Protein AF-A0A945VUF4-F1 (afdb_monomer_lite)

Secondary structure (DSSP, 8-state):
-HHHHHHHHHHHTTTTTSS-S--------S----TTSPPPPPHHHHHHHHHHHHHHT-SEEEHHHHHHHHHHTT--HHHHHHHHHHTTTTEE-SS----SHIIIIIS----EEEE-

Foldseek 3Di:
DVLQVVLVCVCVVPVPPPDDPPPPDDPDDPPDDDPDDDDDDDLLRVLLVVLLCVCQVDQKDKLLVSLVSQSVSSHHVVSNVVSCVVCVVQKDWPDDRQNDCCCCPVVVPITMIGGD

Structure (mmCIF, N/CA/C/O backbone):
data_AF-A0A945VUF4-F1
#
_entry.id   AF-A0A945VUF4-F1
#
loop_
_atom_site.group_PDB
_atom_site.id
_atom_site.type_symbol
_atom_site.label_atom_id
_atom_site.label_alt_id
_atom_site.label_comp_id
_atom_site.label_asym_id
_atom_site.label_entity_id
_atom_site.label_seq_id
_atom_site.pdbx_PDB_ins_code
_atom_site.Cartn_x
_atom_site.Cartn_y
_atom_site.Cartn_z
_atom_site.occupancy
_atom_site.B_iso_or_equiv
_atom_site.auth_seq_id
_atom_site.auth_comp_id
_atom_site.auth_asym_id
_atom_site.auth_atom_id
_atom_site.pdbx_PDB_model_num
ATOM 1 N N . MET A 1 1 ? 15.521 -1.505 4.793 1.00 59.09 1 MET A N 1
ATOM 2 C CA . MET A 1 1 ? 16.049 -0.381 3.978 1.00 59.09 1 MET A CA 1
ATOM 3 C C . MET A 1 1 ? 16.492 -0.783 2.570 1.00 59.09 1 MET A C 1
ATOM 5 O O . MET A 1 1 ? 16.349 0.045 1.682 1.00 59.09 1 MET A O 1
ATOM 9 N N . GLY A 1 2 ? 17.032 -1.990 2.339 1.00 81.25 2 GLY A N 1
ATOM 10 C CA . GLY A 1 2 ? 17.510 -2.392 1.003 1.00 81.25 2 GLY A CA 1
ATOM 11 C C . GLY A 1 2 ? 16.406 -2.477 -0.057 1.00 81.25 2 GLY A C 1
ATOM 12 O O . GLY A 1 2 ? 16.522 -1.844 -1.098 1.00 81.25 2 GLY A O 1
ATOM 13 N N . VAL A 1 3 ? 15.309 -3.181 0.247 1.00 84.00 3 VAL A N 1
ATOM 14 C CA . VAL A 1 3 ? 14.205 -3.432 -0.704 1.00 84.00 3 VAL A CA 1
ATOM 15 C C . VAL A 1 3 ? 13.535 -2.142 -1.179 1.00 84.00 3 VAL A C 1
ATOM 17 O O . VAL A 1 3 ? 13.427 -1.921 -2.375 1.00 84.00 3 VAL A O 1
ATOM 20 N N . GLU A 1 4 ? 13.143 -1.250 -0.267 1.00 84.44 4 GLU A N 1
ATOM 21 C CA . GLU A 1 4 ? 12.488 0.019 -0.626 1.00 84.44 4 GLU A CA 1
ATOM 22 C C . GLU A 1 4 ? 13.377 0.898 -1.521 1.00 84.44 4 GLU A C 1
ATOM 24 O O . GLU A 1 4 ? 12.908 1.428 -2.524 1.00 84.44 4 GLU A O 1
ATOM 29 N N . LYS A 1 5 ? 14.674 1.018 -1.200 1.00 86.19 5 LYS A N 1
ATOM 30 C CA . LYS A 1 5 ? 15.629 1.773 -2.026 1.00 86.19 5 LYS A CA 1
ATOM 31 C C . LYS A 1 5 ? 15.831 1.126 -3.393 1.00 86.19 5 LYS A C 1
ATOM 33 O O . LYS A 1 5 ? 15.884 1.838 -4.387 1.00 86.19 5 LYS A O 1
ATOM 38 N N . PHE A 1 6 ? 15.924 -0.201 -3.437 1.00 88.88 6 PHE A N 1
ATOM 39 C CA . PHE A 1 6 ? 16.048 -0.943 -4.686 1.00 88.88 6 PHE A CA 1
ATOM 40 C C . PHE A 1 6 ? 14.819 -0.745 -5.574 1.00 88.88 6 PHE A C 1
ATOM 42 O O . PHE A 1 6 ? 14.971 -0.386 -6.732 1.00 88.88 6 PHE A O 1
ATOM 49 N N . LEU A 1 7 ? 13.611 -0.900 -5.024 1.00 88.62 7 LEU A N 1
ATOM 50 C CA . LEU A 1 7 ? 12.364 -0.676 -5.755 1.00 88.62 7 LEU A CA 1
ATOM 51 C C . LEU A 1 7 ? 12.240 0.770 -6.219 1.00 88.62 7 LEU A C 1
ATOM 53 O O . LEU A 1 7 ? 11.840 1.007 -7.351 1.00 88.62 7 LEU A O 1
ATOM 57 N N . LYS A 1 8 ? 12.620 1.735 -5.377 1.00 87.19 8 LYS A N 1
ATOM 58 C CA . LYS A 1 8 ? 12.636 3.144 -5.761 1.00 87.19 8 LYS A CA 1
ATOM 59 C C . LYS A 1 8 ? 13.541 3.373 -6.971 1.00 87.19 8 LYS A C 1
ATOM 61 O O . LYS A 1 8 ? 13.061 3.889 -7.965 1.00 87.19 8 LYS A O 1
ATOM 66 N N . ILE A 1 9 ? 14.786 2.898 -6.933 1.00 86.75 9 ILE A N 1
ATOM 67 C CA . ILE A 1 9 ? 15.713 3.008 -8.068 1.00 86.75 9 ILE A CA 1
ATOM 68 C C . ILE A 1 9 ? 15.187 2.243 -9.289 1.00 86.75 9 ILE A C 1
ATOM 70 O O . ILE A 1 9 ? 15.284 2.747 -10.401 1.00 86.75 9 ILE A O 1
ATOM 74 N N . ALA A 1 10 ? 14.621 1.049 -9.107 1.00 86.12 10 ALA A N 1
ATOM 75 C CA . ALA A 1 10 ? 14.077 0.240 -10.196 1.00 86.12 10 ALA A CA 1
ATOM 76 C C . ALA A 1 10 ? 12.885 0.915 -10.887 1.00 86.12 10 ALA A C 1
ATOM 78 O O . ALA A 1 10 ? 12.745 0.781 -12.097 1.00 86.12 10 ALA A O 1
ATOM 79 N N . TRP A 1 11 ? 12.048 1.644 -10.145 1.00 85.69 11 TRP A N 1
ATOM 80 C CA . TRP A 1 11 ? 10.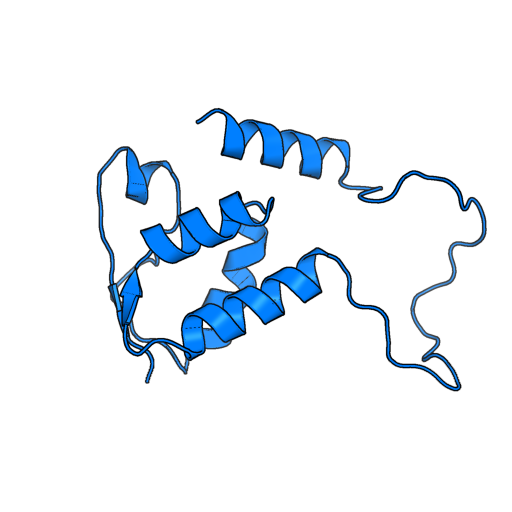954 2.435 -10.707 1.00 85.69 11 TRP A CA 1
ATOM 81 C C . TRP A 1 11 ? 11.423 3.800 -11.239 1.00 85.69 11 TRP A C 1
ATOM 83 O O . TRP A 1 11 ? 10.884 4.228 -12.246 1.00 85.69 11 TRP A O 1
ATOM 93 N N . GLU A 1 12 ? 12.441 4.441 -10.646 1.00 82.50 12 GLU A N 1
ATOM 94 C CA . GLU A 1 12 ? 13.026 5.728 -11.094 1.00 82.50 12 GLU A CA 1
ATOM 95 C C . GLU A 1 12 ? 13.857 5.589 -12.375 1.00 82.50 12 GLU A C 1
ATOM 97 O O . GLU A 1 12 ? 13.653 6.308 -13.347 1.00 82.50 12 GLU A O 1
ATOM 102 N N . THR A 1 13 ? 14.758 4.602 -12.419 1.00 72.50 13 THR A N 1
ATOM 103 C CA . THR A 1 13 ? 15.538 4.245 -13.627 1.00 72.50 13 THR A CA 1
ATOM 104 C C . THR A 1 13 ? 14.612 3.869 -14.778 1.00 72.50 13 THR A C 1
ATOM 106 O O . THR A 1 13 ? 14.999 3.898 -15.944 1.00 72.50 13 THR A O 1
ATOM 109 N N . ASN A 1 14 ? 13.379 3.515 -14.428 1.00 60.28 14 ASN A N 1
ATOM 110 C CA . ASN A 1 14 ? 12.380 3.023 -15.329 1.00 60.28 14 ASN A CA 1
ATOM 111 C C . ASN A 1 14 ? 11.101 3.858 -15.348 1.00 60.28 14 ASN A C 1
ATOM 113 O O . ASN A 1 14 ? 10.046 3.343 -15.719 1.00 60.28 14 ASN A O 1
ATOM 117 N N . GLU A 1 15 ? 11.206 5.151 -15.013 1.00 50.75 15 GLU A N 1
ATOM 118 C CA . GLU A 1 15 ? 10.093 6.105 -15.109 1.00 50.75 15 GLU A CA 1
ATOM 119 C C . GLU A 1 15 ? 9.538 6.202 -16.542 1.00 50.75 15 GLU A C 1
ATOM 121 O O . GLU A 1 15 ? 8.404 6.636 -16.726 1.00 50.75 15 GLU A O 1
ATOM 126 N N . LEU A 1 16 ? 10.294 5.714 -17.538 1.00 47.22 16 LEU A N 1
ATOM 127 C CA . LEU A 1 16 ? 9.840 5.526 -18.916 1.00 47.22 16 LEU A CA 1
ATOM 128 C C . LEU A 1 16 ? 9.455 4.085 -19.312 1.00 47.22 16 LEU A C 1
ATOM 130 O O . LEU A 1 16 ? 8.629 3.965 -20.201 1.00 47.22 16 LEU A O 1
ATOM 134 N N . ASN A 1 17 ? 9.986 2.998 -18.728 1.00 43.75 17 ASN A N 1
ATOM 135 C CA . ASN A 1 17 ? 9.966 1.684 -19.410 1.00 43.75 17 ASN A CA 1
ATOM 136 C C . ASN A 1 17 ? 9.937 0.443 -18.494 1.00 43.75 17 ASN A C 1
ATOM 138 O O . ASN A 1 17 ? 10.747 -0.478 -18.629 1.00 43.75 17 ASN A O 1
ATOM 142 N N . GLY A 1 18 ? 8.969 0.330 -17.579 1.00 44.22 18 GLY A N 1
ATOM 143 C CA . GLY A 1 18 ? 8.655 -0.923 -16.853 1.00 44.22 18 GLY A CA 1
ATOM 144 C C . GLY A 1 18 ? 8.403 -2.179 -17.725 1.00 44.22 18 GLY A C 1
ATOM 145 O O . GLY A 1 18 ? 7.919 -3.193 -17.208 1.00 44.22 18 GLY A O 1
ATOM 146 N N . GLU A 1 19 ? 8.710 -2.118 -19.018 1.00 39.00 19 GLU A N 1
ATOM 147 C CA . GLU A 1 19 ? 8.722 -3.143 -20.044 1.00 39.00 19 GLU A CA 1
ATOM 148 C C . GLU A 1 19 ? 10.085 -3.090 -20.754 1.00 39.00 19 GLU A C 1
ATOM 150 O O . GLU A 1 19 ? 10.624 -2.021 -21.038 1.00 39.00 19 GLU A O 1
ATOM 155 N N . ALA A 1 20 ? 10.670 -4.257 -21.028 1.00 38.19 20 ALA A N 1
ATOM 156 C CA . ALA A 1 20 ? 11.748 -4.337 -21.998 1.00 38.19 20 ALA A CA 1
ATOM 157 C C . ALA A 1 20 ? 11.273 -3.636 -23.279 1.00 38.19 20 ALA A C 1
ATOM 159 O O . ALA A 1 20 ? 10.235 -3.998 -23.825 1.00 38.19 20 ALA A O 1
ATOM 160 N N . ASN A 1 21 ? 12.015 -2.619 -23.705 1.00 43.31 21 ASN A N 1
ATOM 161 C CA . ASN A 1 21 ? 11.757 -1.845 -24.908 1.00 43.31 21 ASN A CA 1
ATOM 162 C C . ASN A 1 21 ? 12.061 -2.737 -26.133 1.00 43.31 21 ASN A C 1
ATOM 164 O O . ASN A 1 21 ? 13.137 -2.669 -26.718 1.00 43.31 21 ASN A O 1
ATOM 168 N N . PHE A 1 22 ? 11.142 -3.653 -26.432 1.00 40.00 22 PHE A N 1
ATOM 169 C CA . PHE A 1 22 ? 11.017 -4.401 -27.682 1.00 40.00 22 PHE A CA 1
ATOM 170 C C . PHE A 1 22 ? 9.569 -4.254 -28.167 1.00 40.00 22 PHE A C 1
ATOM 172 O O . PHE A 1 22 ? 8.830 -5.223 -28.262 1.00 40.00 22 PHE A O 1
ATOM 179 N N . ASP A 1 23 ? 9.156 -3.011 -28.388 1.00 38.44 23 ASP A N 1
ATOM 180 C CA . ASP A 1 23 ? 8.304 -2.645 -29.519 1.00 38.44 23 ASP A CA 1
ATOM 181 C C . ASP A 1 23 ? 8.474 -1.140 -29.721 1.00 38.44 23 ASP A C 1
ATOM 183 O O . ASP A 1 23 ? 7.790 -0.292 -29.152 1.00 38.44 23 ASP A O 1
ATOM 187 N N . ILE A 1 24 ? 9.510 -0.818 -30.489 1.00 42.12 24 ILE A N 1
ATOM 188 C CA . ILE A 1 24 ? 9.599 0.451 -31.195 1.00 42.12 24 ILE A CA 1
ATOM 189 C C . ILE A 1 24 ? 8.538 0.332 -32.285 1.00 42.12 24 ILE A C 1
ATOM 191 O O . ILE A 1 24 ? 8.83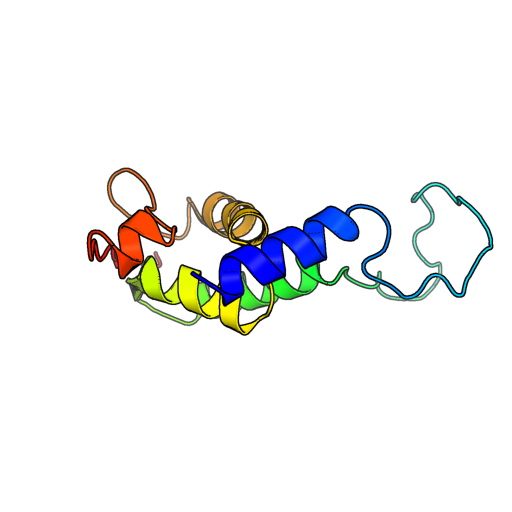1 -0.226 -33.331 1.00 42.12 24 ILE A O 1
ATOM 195 N N . ASP A 1 25 ? 7.306 0.738 -31.994 1.00 42.88 25 ASP A N 1
ATOM 196 C CA . ASP A 1 25 ? 6.432 1.350 -32.989 1.00 42.88 25 ASP A CA 1
ATOM 197 C C . ASP A 1 25 ? 5.237 2.046 -32.321 1.00 42.88 25 ASP A C 1
ATOM 199 O O . ASP A 1 25 ? 4.4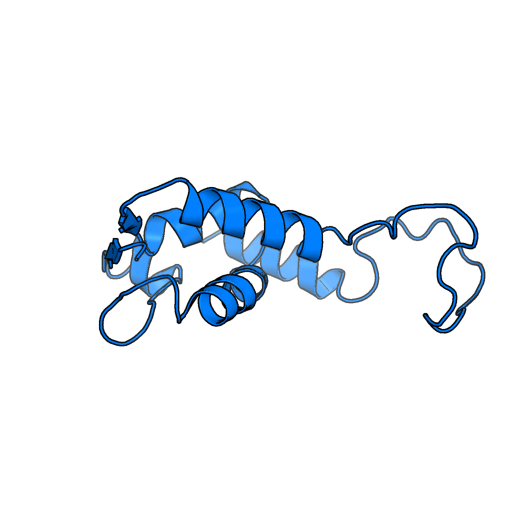20 1.462 -31.615 1.00 42.88 25 ASP A O 1
ATOM 203 N N . GLU A 1 26 ? 5.182 3.343 -32.609 1.00 38.06 26 GLU A N 1
ATOM 204 C CA . GLU A 1 26 ? 4.025 4.231 -32.550 1.00 38.06 26 GLU A CA 1
ATOM 205 C C . GLU A 1 26 ? 3.477 4.643 -31.176 1.00 38.06 26 GLU A C 1
ATOM 207 O O . GLU A 1 26 ? 2.542 4.096 -30.594 1.00 38.06 26 GLU A O 1
ATOM 212 N N . ASP A 1 27 ? 4.020 5.788 -30.766 1.00 41.88 27 ASP A N 1
ATOM 213 C CA . ASP A 1 27 ? 3.365 6.932 -30.132 1.00 41.88 27 ASP A CA 1
ATOM 214 C C . ASP A 1 27 ? 1.938 7.212 -30.665 1.00 41.88 27 ASP A C 1
ATOM 216 O O . ASP A 1 27 ? 1.655 8.181 -31.377 1.00 41.88 27 ASP A O 1
ATOM 220 N N . TRP A 1 28 ? 1.002 6.338 -30.311 1.00 39.44 28 TRP A N 1
ATOM 221 C CA . TRP A 1 28 ? -0.411 6.482 -30.602 1.00 39.44 28 TRP A CA 1
ATOM 222 C C . TRP A 1 28 ? -1.127 6.938 -29.313 1.00 39.44 28 TRP A C 1
ATOM 224 O O . TRP A 1 28 ? -1.335 6.212 -28.336 1.00 39.44 28 TRP A O 1
ATOM 234 N N . LYS A 1 29 ? -1.460 8.231 -29.307 1.00 40.75 29 LYS A N 1
ATOM 235 C CA . LYS A 1 29 ? -2.308 8.935 -28.334 1.00 40.75 29 LYS A CA 1
ATOM 236 C C . LYS A 1 29 ? -3.432 8.036 -27.823 1.00 40.75 29 LYS A C 1
ATOM 238 O O . LYS A 1 29 ? -4.278 7.622 -28.601 1.00 40.75 29 LYS A O 1
ATOM 243 N N . SER A 1 30 ? -3.499 7.799 -26.517 1.00 42.78 30 SER A N 1
ATOM 244 C CA . SER A 1 30 ? -4.456 6.897 -25.859 1.00 42.78 30 SER A CA 1
ATOM 245 C C . SER A 1 30 ? -5.921 7.381 -25.951 1.00 42.78 30 SER A C 1
ATOM 247 O O . SER A 1 30 ? -6.512 7.819 -24.966 1.00 42.78 30 SER A O 1
ATOM 249 N N . ALA A 1 31 ? -6.523 7.290 -27.139 1.00 43.84 31 ALA A N 1
ATOM 250 C CA . ALA A 1 31 ? -7.915 7.649 -27.433 1.00 43.84 31 ALA A CA 1
ATOM 251 C C . ALA A 1 31 ? -8.651 6.609 -28.312 1.00 43.84 31 ALA A C 1
ATOM 253 O O . ALA A 1 31 ? -9.639 6.927 -28.963 1.00 43.84 31 ALA A O 1
ATOM 254 N N . GLN A 1 32 ? -8.174 5.365 -28.370 1.00 43.56 32 GLN A N 1
ATOM 255 C CA . GLN A 1 32 ? -8.822 4.234 -29.045 1.00 43.56 32 GLN A CA 1
ATOM 256 C C . GLN A 1 32 ? -9.125 3.269 -27.924 1.00 43.56 32 GLN A C 1
ATOM 258 O O . GLN A 1 32 ? -8.248 2.624 -27.345 1.00 43.56 32 GLN A O 1
ATOM 263 N N . MET A 1 33 ? -10.411 3.209 -27.611 1.00 47.81 33 MET A N 1
ATOM 264 C CA . MET A 1 33 ? -10.978 1.996 -27.063 1.00 47.81 33 MET A CA 1
ATOM 265 C C . MET A 1 33 ? -10.698 0.860 -28.055 1.00 47.81 33 MET A C 1
ATOM 267 O O . MET A 1 33 ? -10.951 1.040 -29.249 1.00 47.81 33 MET A O 1
ATOM 271 N N . PRO A 1 34 ? -10.200 -0.299 -27.597 1.00 51.00 34 PRO A N 1
ATOM 272 C CA . PRO A 1 34 ? -10.147 -1.480 -28.443 1.00 51.00 34 PRO A CA 1
ATOM 273 C C . PRO A 1 34 ? -11.567 -1.781 -28.929 1.00 51.00 34 PRO A C 1
ATOM 275 O O . PRO A 1 34 ? -12.485 -1.882 -28.114 1.00 51.00 34 PRO A O 1
ATOM 278 N N . LEU A 1 35 ? -11.750 -1.912 -30.246 1.00 64.38 35 LEU A N 1
ATOM 279 C CA . LEU A 1 35 ? -13.065 -2.158 -30.853 1.00 64.38 35 LEU A CA 1
ATOM 280 C C . LEU A 1 35 ? -13.716 -3.444 -30.307 1.00 64.38 35 LEU A C 1
ATOM 282 O O . LEU A 1 35 ? -14.935 -3.521 -30.217 1.00 64.38 35 LEU A O 1
ATOM 286 N N . PHE A 1 36 ? -12.899 -4.418 -29.885 1.00 68.19 36 PHE A N 1
ATOM 287 C CA . PHE A 1 36 ? -13.310 -5.622 -29.163 1.00 68.19 36 PHE A CA 1
ATOM 288 C C . PHE A 1 36 ? -12.172 -6.076 -28.232 1.00 68.19 36 PHE A C 1
ATOM 290 O O . PHE A 1 36 ? -11.218 -6.708 -28.674 1.00 68.19 36 PHE A O 1
ATOM 297 N N . GLY A 1 37 ? -12.234 -5.743 -26.941 1.00 55.34 37 GLY A N 1
ATOM 298 C CA . GLY A 1 37 ? -11.279 -6.256 -25.951 1.00 55.34 37 GLY A CA 1
ATOM 299 C C . GLY A 1 37 ? -11.141 -5.362 -24.726 1.00 55.34 37 GLY A C 1
ATOM 300 O O . GLY A 1 37 ? -11.018 -4.145 -24.838 1.00 55.34 37 GLY A O 1
ATOM 301 N N . ASN A 1 38 ? -11.165 -5.960 -23.536 1.00 60.56 38 ASN A N 1
ATOM 302 C CA . ASN A 1 38 ? -10.963 -5.225 -22.291 1.00 60.56 38 ASN A CA 1
ATOM 303 C C . ASN A 1 38 ? -9.595 -4.527 -22.308 1.00 60.56 38 ASN A C 1
ATOM 305 O O . ASN A 1 38 ? -8.578 -5.150 -22.612 1.00 60.56 38 ASN A O 1
ATOM 309 N N . ARG A 1 39 ? -9.569 -3.239 -21.945 1.00 77.94 39 ARG A N 1
ATOM 310 C CA . ARG A 1 39 ? -8.335 -2.471 -21.733 1.00 77.94 39 ARG A CA 1
ATOM 311 C C . ARG A 1 39 ? -7.384 -3.255 -20.818 1.00 77.94 39 ARG A C 1
ATOM 313 O O . ARG A 1 39 ? -7.757 -3.614 -19.700 1.00 77.94 39 ARG A O 1
ATOM 320 N N . LYS A 1 40 ? -6.147 -3.477 -21.273 1.00 80.06 40 LYS A N 1
ATOM 321 C CA . LYS A 1 40 ? -5.081 -4.063 -20.450 1.00 80.06 40 LYS A CA 1
ATOM 322 C C . LYS A 1 40 ? -4.713 -3.073 -19.342 1.00 80.06 40 LYS A C 1
ATOM 324 O O . LYS A 1 40 ? -4.462 -1.902 -19.613 1.00 80.06 40 LYS A O 1
ATOM 329 N N . LEU A 1 41 ? -4.719 -3.542 -18.098 1.00 82.69 41 LEU A N 1
ATOM 330 C CA . LEU A 1 41 ? -4.320 -2.743 -16.942 1.00 82.69 41 LEU A CA 1
ATOM 331 C C . LEU A 1 41 ? -2.795 -2.653 -16.870 1.00 82.69 41 LEU A C 1
ATOM 333 O O . LEU A 1 41 ? -2.103 -3.653 -17.078 1.00 82.69 41 LEU A O 1
ATOM 337 N N . SER A 1 42 ? -2.279 -1.479 -16.518 1.00 88.62 42 SER A N 1
ATOM 338 C CA . SER A 1 42 ? -0.873 -1.321 -16.148 1.00 88.62 42 SER A CA 1
ATOM 339 C C . SER A 1 42 ? -0.548 -2.103 -14.869 1.00 88.62 42 SER A C 1
ATOM 341 O O . SER A 1 42 ? -1.430 -2.440 -14.073 1.00 88.62 42 SER A O 1
ATOM 343 N N . LYS A 1 43 ? 0.744 -2.365 -14.629 1.00 88.31 43 LYS A N 1
ATOM 344 C CA . LYS A 1 43 ? 1.209 -3.017 -13.390 1.00 88.31 43 LYS A CA 1
ATOM 345 C C . LYS A 1 43 ? 0.770 -2.242 -12.143 1.00 88.31 43 LYS A C 1
ATOM 347 O O . LYS A 1 43 ? 0.342 -2.854 -11.171 1.00 88.31 43 LYS A O 1
ATOM 352 N N . ILE A 1 44 ? 0.823 -0.907 -12.193 1.00 92.19 44 ILE A N 1
ATOM 353 C CA . ILE A 1 44 ? 0.384 -0.038 -11.092 1.00 92.19 44 ILE A CA 1
ATOM 354 C C . ILE A 1 44 ? -1.124 -0.175 -10.868 1.00 92.19 44 ILE A C 1
ATOM 356 O O . ILE A 1 44 ? -1.543 -0.377 -9.734 1.00 92.19 44 ILE A O 1
ATOM 360 N N . GLU A 1 45 ? -1.943 -0.123 -11.920 1.00 88.88 45 GLU A N 1
ATOM 361 C CA . GLU A 1 45 ? -3.399 -0.277 -11.782 1.00 88.88 45 GLU A CA 1
ATOM 362 C C . GLU A 1 45 ? -3.784 -1.656 -11.250 1.00 88.88 45 GLU A C 1
ATOM 364 O O . GLU A 1 45 ? -4.649 -1.765 -10.381 1.00 88.88 45 GLU A O 1
ATOM 369 N N . LYS A 1 46 ? -3.125 -2.712 -11.740 1.00 92.12 46 LYS A N 1
ATOM 370 C CA . LYS A 1 46 ? -3.350 -4.072 -11.252 1.00 92.12 46 LYS A CA 1
ATOM 371 C C . LYS A 1 46 ? -3.044 -4.168 -9.755 1.00 92.12 46 LYS A C 1
ATOM 373 O O . LYS A 1 46 ? -3.904 -4.615 -8.999 1.00 92.12 46 LYS A O 1
ATOM 378 N N . PHE A 1 47 ? -1.886 -3.664 -9.331 1.00 96.00 47 PHE A N 1
ATOM 379 C CA . PHE A 1 47 ? -1.509 -3.596 -7.921 1.00 96.00 47 PHE A CA 1
ATOM 380 C C . PHE A 1 47 ? -2.519 -2.804 -7.086 1.00 96.00 47 PHE A C 1
ATOM 382 O O . PHE A 1 47 ? -2.909 -3.241 -6.008 1.00 96.00 47 PHE A O 1
ATOM 389 N N . GLN A 1 48 ? -2.983 -1.653 -7.577 1.00 96.38 48 GLN A N 1
ATOM 390 C CA . GLN A 1 48 ? -3.948 -0.828 -6.851 1.00 96.38 48 GLN A CA 1
ATOM 391 C C . GLN A 1 48 ? -5.283 -1.549 -6.638 1.00 96.38 48 GLN A C 1
ATOM 393 O O . GLN A 1 48 ? -5.859 -1.452 -5.556 1.00 96.38 48 GLN A O 1
ATOM 398 N N . LEU A 1 49 ? -5.752 -2.310 -7.632 1.00 96.12 49 LEU A N 1
ATOM 399 C CA . LEU A 1 49 ? -6.946 -3.147 -7.496 1.00 96.12 49 LEU A CA 1
ATOM 400 C C . LEU A 1 49 ? -6.732 -4.303 -6.512 1.00 96.12 49 LEU A C 1
ATOM 402 O O . LEU A 1 49 ? -7.643 -4.643 -5.759 1.00 96.12 49 LEU A O 1
ATOM 406 N N . GLU A 1 50 ? -5.552 -4.920 -6.517 1.00 97.69 50 GLU A N 1
ATOM 407 C CA . GLU A 1 50 ? -5.199 -5.991 -5.580 1.00 97.69 50 GLU A CA 1
ATOM 408 C C . GLU A 1 50 ? -5.099 -5.466 -4.142 1.00 97.69 50 GLU A C 1
ATOM 410 O O . GLU A 1 50 ? -5.667 -6.075 -3.235 1.00 97.69 50 GLU A O 1
ATOM 415 N N . LEU A 1 51 ? -4.488 -4.295 -3.935 1.00 97.94 51 LEU A N 1
ATOM 416 C CA . LEU A 1 51 ? -4.420 -3.631 -2.634 1.00 97.94 51 LEU A CA 1
ATOM 417 C C . LEU A 1 51 ? -5.808 -3.207 -2.135 1.00 97.94 51 LEU A C 1
ATOM 419 O O . LEU A 1 51 ? -6.121 -3.381 -0.959 1.00 97.94 51 LEU A O 1
ATOM 423 N N . GLU A 1 52 ? -6.662 -2.679 -3.014 1.00 97.75 52 GLU A N 1
ATOM 424 C CA . GLU A 1 52 ? -8.044 -2.335 -2.665 1.00 97.75 52 GLU A CA 1
ATOM 425 C C . GLU A 1 52 ? -8.821 -3.569 -2.192 1.00 97.75 52 GLU A C 1
ATOM 427 O O . GLU A 1 52 ? -9.466 -3.525 -1.144 1.00 97.75 52 GLU A O 1
ATOM 432 N N . LYS A 1 53 ? -8.718 -4.687 -2.921 1.00 97.62 53 LYS A N 1
ATOM 433 C CA . LYS A 1 53 ? -9.332 -5.961 -2.519 1.00 97.62 53 LYS A CA 1
ATOM 434 C C . LYS A 1 53 ? -8.776 -6.460 -1.190 1.00 97.62 53 LYS A C 1
ATOM 436 O O . LYS A 1 53 ? -9.552 -6.877 -0.337 1.00 97.62 53 LYS A O 1
ATOM 441 N N . PHE A 1 54 ? -7.458 -6.398 -1.005 1.00 97.31 54 PHE A N 1
ATOM 442 C CA . PHE A 1 54 ? -6.805 -6.794 0.239 1.00 97.31 54 PHE A CA 1
ATOM 443 C C . PHE A 1 54 ? -7.346 -6.001 1.433 1.00 97.31 54 PHE A C 1
ATOM 445 O O . PHE A 1 54 ? -7.749 -6.603 2.425 1.00 97.31 54 PHE A O 1
ATOM 452 N N . ILE A 1 55 ? -7.434 -4.673 1.314 1.00 97.06 55 ILE A N 1
ATOM 453 C CA . ILE A 1 55 ? -7.966 -3.796 2.363 1.00 97.06 55 ILE A CA 1
ATOM 454 C C . ILE A 1 55 ? -9.427 -4.136 2.672 1.00 97.06 55 ILE A C 1
ATOM 456 O O . ILE A 1 55 ? -9.765 -4.387 3.824 1.00 97.06 55 ILE A O 1
ATOM 460 N N . LEU A 1 56 ? -10.283 -4.179 1.648 1.00 95.81 56 LEU A N 1
ATOM 461 C CA . LEU A 1 56 ? -11.725 -4.381 1.823 1.00 95.81 56 LEU A CA 1
ATOM 462 C C . LEU A 1 56 ? -12.100 -5.808 2.248 1.00 95.81 56 LEU A C 1
ATOM 464 O O . LEU A 1 56 ? -13.211 -6.030 2.716 1.00 95.81 56 LEU A O 1
ATOM 468 N N . SER A 1 57 ? -11.196 -6.778 2.090 1.00 96.31 57 SER A N 1
ATOM 469 C CA . SER A 1 57 ? -11.406 -8.152 2.563 1.00 96.31 57 SER A CA 1
ATOM 470 C C . SER A 1 57 ? -11.280 -8.309 4.082 1.00 96.31 57 SER A C 1
ATOM 472 O O . SER A 1 57 ? -11.629 -9.361 4.617 1.00 96.31 57 SER A O 1
ATOM 474 N N . LYS A 1 58 ? -10.769 -7.287 4.778 1.00 94.25 58 LYS A N 1
ATOM 475 C CA . LYS A 1 58 ? -10.521 -7.298 6.222 1.00 94.25 58 LYS A CA 1
ATOM 476 C C . LYS A 1 58 ? -11.469 -6.342 6.940 1.00 94.25 58 LYS A C 1
ATOM 478 O O . LYS A 1 58 ? -11.851 -5.316 6.396 1.00 94.25 58 LYS A O 1
ATOM 483 N N . ASN A 1 59 ? -11.773 -6.634 8.204 1.00 93.69 59 ASN A N 1
ATOM 484 C CA . ASN A 1 59 ? -12.499 -5.695 9.072 1.00 93.69 59 ASN A CA 1
ATOM 485 C C . ASN A 1 59 ? -11.573 -4.597 9.624 1.00 93.69 59 ASN A C 1
ATOM 487 O O . ASN A 1 59 ? -11.982 -3.453 9.814 1.00 93.69 59 ASN A O 1
ATOM 491 N N . GLU A 1 60 ? -10.315 -4.949 9.891 1.00 95.75 60 GLU A N 1
ATOM 492 C CA . GLU A 1 60 ? -9.284 -4.048 10.399 1.00 95.75 60 GLU A CA 1
ATOM 493 C C . GLU A 1 60 ? -7.930 -4.430 9.788 1.00 95.75 60 GLU A C 1
ATOM 495 O O . GLU A 1 60 ? -7.669 -5.606 9.521 1.00 95.75 60 GLU A O 1
ATOM 500 N N . PHE A 1 61 ? -7.086 -3.433 9.536 1.00 97.06 61 PHE A N 1
ATOM 501 C CA . PHE A 1 61 ? -5.726 -3.604 9.026 1.00 97.06 61 PHE A CA 1
ATOM 502 C C . PHE A 1 61 ? -4.820 -2.486 9.546 1.00 97.06 61 PHE A C 1
ATOM 504 O O . PHE A 1 61 ? -5.293 -1.454 10.013 1.00 97.06 61 PHE A O 1
ATOM 511 N N . SER A 1 62 ? -3.508 -2.657 9.446 1.00 97.31 62 SER A N 1
ATOM 512 C CA . SER A 1 62 ? -2.517 -1.700 9.937 1.00 97.31 62 SER A CA 1
ATOM 513 C C . SER A 1 62 ? -1.757 -0.981 8.818 1.00 97.31 62 SER A C 1
ATOM 515 O O . SER A 1 62 ? -1.632 -1.468 7.691 1.00 97.31 62 SER A O 1
ATOM 517 N N . ASN A 1 63 ? -1.174 0.179 9.138 1.00 96.38 63 ASN A N 1
ATOM 518 C CA . ASN A 1 63 ? -0.234 0.883 8.255 1.00 96.38 63 ASN A CA 1
ATOM 519 C C . ASN A 1 63 ? 0.943 -0.010 7.844 1.00 96.38 63 ASN A C 1
ATOM 521 O O . ASN A 1 63 ? 1.404 0.078 6.706 1.00 96.38 63 ASN A O 1
ATOM 525 N N . LYS A 1 64 ? 1.405 -0.868 8.762 1.00 96.75 64 LYS A N 1
ATOM 526 C CA . LYS A 1 64 ? 2.474 -1.833 8.515 1.00 96.75 64 LYS A CA 1
ATOM 527 C C . LYS A 1 64 ? 2.047 -2.886 7.498 1.00 96.75 64 LYS A C 1
ATOM 529 O O . LYS A 1 64 ? 2.805 -3.144 6.575 1.00 96.75 64 LYS A O 1
ATOM 534 N N . GLU A 1 65 ? 0.837 -3.429 7.603 1.00 97.31 65 GLU A N 1
ATOM 535 C CA . GLU A 1 65 ? 0.331 -4.396 6.618 1.00 97.31 65 GLU A CA 1
ATOM 536 C C . GLU A 1 65 ? 0.237 -3.798 5.214 1.00 97.31 65 GLU A C 1
ATOM 538 O O . GLU A 1 65 ? 0.635 -4.448 4.254 1.00 97.31 65 GLU A O 1
ATOM 543 N N . VAL A 1 66 ? -0.232 -2.553 5.076 1.00 97.25 66 VAL A N 1
ATOM 544 C CA . VAL A 1 66 ? -0.247 -1.880 3.764 1.00 97.25 66 VAL A CA 1
ATOM 545 C C . VAL A 1 66 ? 1.172 -1.661 3.247 1.00 97.25 66 VAL A C 1
ATOM 547 O O . VAL A 1 66 ? 1.438 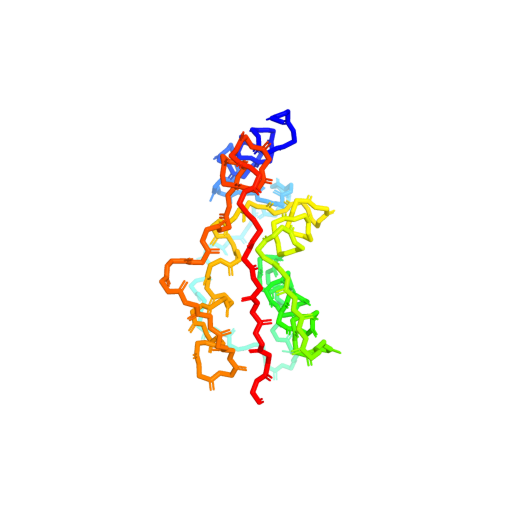-1.863 2.062 1.00 97.25 66 VAL A O 1
ATOM 550 N N . TYR A 1 67 ? 2.084 -1.239 4.122 1.00 96.62 67 TYR A N 1
ATOM 551 C CA . TYR A 1 67 ? 3.483 -1.029 3.770 1.00 96.62 67 TYR A CA 1
ATOM 552 C C . TYR A 1 67 ? 4.142 -2.332 3.289 1.00 96.62 67 TYR A C 1
ATOM 554 O O . TYR A 1 67 ? 4.746 -2.349 2.217 1.00 96.62 67 TYR A O 1
ATOM 562 N N . ASP A 1 68 ? 3.977 -3.421 4.038 1.00 96.62 68 ASP A N 1
ATOM 563 C CA . ASP A 1 68 ? 4.549 -4.731 3.726 1.00 96.62 68 ASP A CA 1
ATOM 564 C C . ASP A 1 68 ? 3.958 -5.292 2.434 1.00 96.62 68 ASP A C 1
ATOM 566 O O . ASP A 1 68 ? 4.712 -5.597 1.513 1.00 96.62 68 ASP A O 1
ATOM 570 N N . PHE A 1 69 ? 2.626 -5.285 2.299 1.00 97.62 69 PHE A N 1
ATOM 571 C CA . PHE A 1 69 ? 1.942 -5.711 1.076 1.00 97.62 69 PHE A CA 1
ATOM 572 C C . PHE A 1 69 ? 2.460 -4.953 -0.153 1.00 97.62 69 PHE A C 1
ATOM 574 O O . PHE A 1 69 ? 2.658 -5.533 -1.221 1.00 97.62 69 PHE A O 1
ATOM 581 N N . THR A 1 70 ? 2.708 -3.648 -0.013 1.00 96.50 70 THR A N 1
ATOM 582 C CA . THR A 1 70 ? 3.226 -2.817 -1.108 1.00 96.50 70 THR A CA 1
ATOM 583 C C . THR A 1 70 ? 4.615 -3.274 -1.553 1.00 96.50 70 THR A C 1
ATOM 585 O O . THR A 1 70 ? 4.848 -3.443 -2.751 1.00 96.50 70 THR A O 1
ATOM 588 N N . LEU A 1 71 ? 5.527 -3.519 -0.607 1.00 95.19 71 LEU A N 1
ATOM 589 C CA . LEU A 1 71 ? 6.886 -3.962 -0.923 1.00 95.19 71 LEU A CA 1
ATOM 590 C C . LEU A 1 71 ? 6.934 -5.400 -1.444 1.00 95.19 71 LEU A C 1
ATOM 592 O O . LEU A 1 71 ? 7.690 -5.677 -2.373 1.00 95.19 71 LEU A O 1
ATOM 596 N N . GLU A 1 72 ? 6.137 -6.298 -0.869 1.00 96.06 72 GLU A N 1
ATOM 597 C CA . GLU A 1 72 ? 6.056 -7.707 -1.274 1.00 96.06 72 GLU A CA 1
ATOM 598 C C . GLU A 1 72 ? 5.567 -7.860 -2.717 1.00 96.06 72 GLU A C 1
ATOM 600 O O . GLU A 1 72 ? 6.023 -8.748 -3.433 1.00 96.06 72 GLU A O 1
ATOM 605 N N . ASN A 1 73 ? 4.713 -6.943 -3.181 1.00 95.62 73 ASN A N 1
ATOM 606 C CA . ASN A 1 73 ? 4.268 -6.890 -4.574 1.00 95.62 73 ASN A CA 1
ATOM 607 C C . ASN A 1 73 ? 5.231 -6.115 -5.496 1.00 95.62 73 ASN A C 1
ATOM 609 O O . ASN A 1 73 ? 4.943 -5.937 -6.676 1.00 95.62 73 ASN A O 1
ATOM 613 N N . GLY A 1 74 ? 6.377 -5.644 -4.994 1.00 93.94 74 GLY A N 1
ATOM 614 C CA . GLY A 1 74 ? 7.377 -4.935 -5.797 1.00 93.94 74 GLY A CA 1
ATOM 615 C C . GLY A 1 74 ? 7.004 -3.489 -6.138 1.00 93.94 74 GLY A C 1
ATOM 616 O O . GLY A 1 74 ? 7.499 -2.928 -7.119 1.00 93.94 74 GLY A O 1
ATOM 617 N N . HIS A 1 75 ? 6.141 -2.858 -5.342 1.00 94.81 75 HIS A N 1
ATOM 618 C CA . HIS A 1 75 ? 5.735 -1.468 -5.526 1.00 94.81 75 HIS A CA 1
ATOM 619 C C . HIS A 1 75 ? 6.338 -0.549 -4.457 1.00 94.81 75 HIS A C 1
ATOM 621 O O . HIS A 1 75 ? 6.732 -0.967 -3.369 1.00 94.81 75 HIS A O 1
ATOM 627 N N . ILE A 1 76 ? 6.417 0.742 -4.784 1.00 94.00 76 ILE A N 1
ATOM 628 C CA . ILE A 1 76 ? 6.759 1.802 -3.833 1.00 94.00 76 ILE A CA 1
ATOM 629 C C . ILE A 1 76 ? 5.494 2.379 -3.195 1.00 94.00 76 ILE A C 1
ATOM 631 O O . ILE A 1 76 ? 4.412 2.340 -3.779 1.00 94.00 76 ILE A O 1
ATOM 635 N N . ILE A 1 77 ? 5.639 2.986 -2.016 1.00 93.38 77 ILE A N 1
ATOM 636 C CA . ILE A 1 77 ? 4.515 3.522 -1.229 1.00 93.38 77 ILE A CA 1
ATOM 637 C C . ILE A 1 77 ? 3.671 4.536 -2.010 1.00 93.38 77 ILE A C 1
ATOM 639 O O . ILE A 1 77 ? 2.450 4.556 -1.860 1.00 93.38 77 ILE A O 1
ATOM 643 N N . ASN A 1 78 ? 4.283 5.308 -2.912 1.00 92.69 78 ASN A N 1
ATOM 644 C CA . ASN A 1 78 ? 3.570 6.247 -3.783 1.00 92.69 78 ASN A CA 1
ATOM 645 C C . ASN A 1 78 ? 2.478 5.572 -4.631 1.00 92.69 78 ASN A C 1
ATOM 647 O O . ASN A 1 78 ? 1.474 6.210 -4.934 1.00 92.69 78 ASN A O 1
ATOM 651 N N . HIS A 1 79 ? 2.620 4.286 -4.967 1.00 94.25 79 HIS A N 1
ATOM 652 C CA . HIS A 1 79 ? 1.598 3.532 -5.695 1.00 94.25 79 HIS A CA 1
ATOM 653 C C . HIS A 1 79 ? 0.393 3.153 -4.821 1.00 94.25 79 HIS A C 1
ATOM 655 O O . HIS A 1 79 ? -0.703 2.983 -5.354 1.00 94.25 79 HIS A O 1
ATOM 661 N N . ALA A 1 80 ? 0.571 3.045 -3.499 1.00 95.12 80 ALA A N 1
ATOM 662 C CA . ALA A 1 80 ? -0.473 2.672 -2.543 1.00 95.12 80 ALA A CA 1
ATOM 663 C C . ALA A 1 80 ? -1.320 3.871 -2.075 1.00 95.12 80 ALA A C 1
ATOM 665 O O . ALA A 1 80 ? -2.512 3.720 -1.802 1.00 95.12 80 ALA A O 1
ATOM 666 N N . LEU A 1 81 ? -0.741 5.078 -2.011 1.00 94.00 81 LEU A N 1
ATOM 667 C CA . LEU A 1 81 ? -1.440 6.288 -1.542 1.00 94.00 81 LEU A CA 1
ATOM 668 C C . LEU A 1 81 ? -2.742 6.606 -2.307 1.00 94.00 81 LEU A C 1
ATOM 670 O O . LEU A 1 81 ? -3.722 6.970 -1.650 1.00 94.00 81 LEU A O 1
ATOM 674 N N . PRO A 1 82 ? -2.820 6.445 -3.646 1.00 95.38 82 PRO A N 1
ATOM 675 C CA . PRO A 1 82 ? -4.071 6.623 -4.379 1.00 95.38 82 PRO A CA 1
ATOM 676 C C . PRO A 1 82 ? -5.193 5.697 -3.899 1.00 95.38 82 PRO A C 1
ATOM 678 O O . PRO A 1 82 ? -6.339 6.133 -3.833 1.00 95.38 82 PRO A O 1
ATOM 681 N N . VAL A 1 83 ? -4.873 4.459 -3.504 1.00 96.25 83 VAL A N 1
ATOM 682 C CA . VAL A 1 83 ? -5.858 3.498 -2.977 1.00 96.25 83 VAL A CA 1
ATOM 683 C C . VAL A 1 83 ? -6.382 3.961 -1.624 1.00 96.25 83 VAL A C 1
ATOM 685 O O . VAL A 1 83 ? -7.591 4.020 -1.424 1.00 96.25 83 VAL A O 1
ATOM 688 N N . ILE A 1 84 ? -5.493 4.379 -0.719 1.00 95.12 84 ILE A N 1
ATOM 689 C CA . ILE A 1 84 ? -5.885 4.909 0.597 1.00 95.12 84 ILE A CA 1
ATOM 690 C C . ILE A 1 84 ? -6.775 6.147 0.446 1.00 95.12 84 ILE A C 1
ATOM 692 O O . ILE A 1 84 ? -7.799 6.259 1.114 1.00 95.12 84 ILE A O 1
ATOM 696 N N . LYS A 1 85 ? -6.433 7.048 -0.483 1.00 94.12 85 LYS A N 1
ATOM 697 C CA . LYS A 1 85 ? -7.245 8.234 -0.784 1.00 94.12 85 LYS A CA 1
ATOM 698 C C . LYS A 1 85 ? -8.605 7.864 -1.382 1.00 94.12 85 LYS A C 1
ATOM 700 O O . LYS A 1 85 ? -9.612 8.445 -0.989 1.00 94.12 85 LYS A O 1
ATOM 705 N N . LYS A 1 86 ? -8.645 6.898 -2.306 1.00 93.38 86 LYS A N 1
ATOM 706 C CA . LYS A 1 86 ? -9.882 6.383 -2.914 1.00 93.38 86 LYS A CA 1
ATOM 707 C C . LYS A 1 86 ? -10.811 5.763 -1.870 1.00 93.38 86 LYS A C 1
ATOM 709 O O . LYS A 1 86 ? -12.023 5.909 -1.976 1.00 93.38 86 LYS A O 1
ATOM 714 N N . LEU A 1 87 ? -10.247 5.085 -0.873 1.00 94.25 87 LEU A N 1
ATOM 715 C CA . LEU A 1 87 ? -10.990 4.392 0.175 1.00 94.25 87 LEU A CA 1
ATOM 716 C C . LEU A 1 87 ? -11.289 5.257 1.401 1.00 94.25 87 LEU A C 1
ATOM 718 O O . LEU A 1 87 ? -11.858 4.741 2.353 1.00 94.25 87 LEU A O 1
ATOM 722 N N . ALA A 1 88 ? -10.973 6.554 1.395 1.00 92.31 88 ALA A N 1
ATOM 723 C CA . ALA A 1 88 ? -11.135 7.428 2.561 1.00 92.31 88 ALA A CA 1
ATOM 724 C C . ALA A 1 88 ? -12.572 7.490 3.123 1.00 92.31 88 ALA A C 1
ATOM 726 O O . ALA A 1 88 ? -12.753 7.810 4.291 1.00 92.31 88 ALA A O 1
ATOM 727 N N . ASN A 1 89 ? -13.592 7.174 2.318 1.00 93.44 89 ASN A N 1
ATOM 728 C CA . ASN A 1 89 ? -14.993 7.073 2.750 1.00 93.44 89 ASN A CA 1
ATOM 729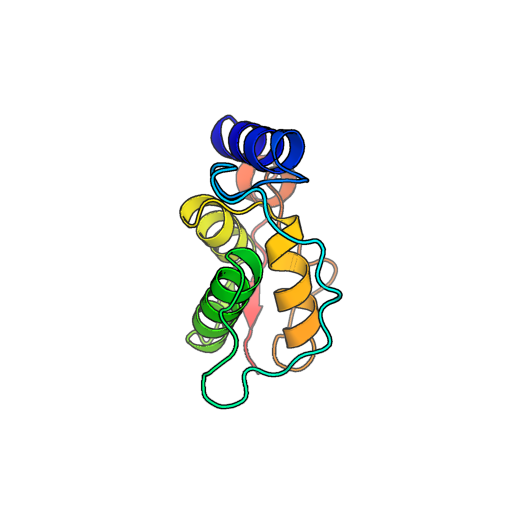 C C . ASN A 1 89 ? -15.421 5.662 3.196 1.00 93.44 89 ASN A C 1
ATOM 731 O O . ASN A 1 89 ? -16.547 5.488 3.648 1.00 93.44 89 ASN A O 1
ATOM 735 N N . LYS A 1 90 ? -14.554 4.660 3.031 1.00 94.06 90 LYS A N 1
ATOM 736 C CA . LYS A 1 90 ? -14.771 3.251 3.394 1.00 94.06 90 LYS A CA 1
ATOM 737 C C . LYS A 1 90 ? -13.835 2.774 4.501 1.00 94.06 90 LYS A C 1
ATOM 739 O O . LYS A 1 90 ? -13.973 1.649 4.962 1.00 94.06 90 LYS A O 1
ATOM 744 N N . ILE A 1 91 ? -12.857 3.587 4.894 1.00 95.56 91 ILE A N 1
ATOM 745 C CA . ILE A 1 91 ? -11.922 3.274 5.972 1.00 95.56 91 ILE A CA 1
ATOM 746 C C . ILE A 1 91 ? -11.869 4.425 6.968 1.00 95.56 91 ILE A C 1
ATOM 748 O O . ILE A 1 91 ? -11.936 5.593 6.594 1.00 95.56 91 ILE A O 1
ATOM 752 N N . SER A 1 92 ? -11.701 4.093 8.240 1.00 95.19 92 SER A N 1
ATOM 753 C CA . SER A 1 92 ? -11.588 5.041 9.341 1.00 95.19 92 SER A CA 1
ATOM 754 C C . SER A 1 92 ? -10.248 4.882 10.048 1.00 95.19 92 SER A C 1
ATOM 756 O O . SER A 1 92 ? -9.852 3.772 10.410 1.00 95.19 92 SER A O 1
ATOM 758 N N . TYR A 1 93 ? -9.541 5.997 10.231 1.00 92.69 93 TYR A N 1
ATOM 759 C CA . TYR A 1 93 ? -8.266 6.084 10.943 1.00 92.69 93 TYR A CA 1
ATOM 760 C C . TYR A 1 93 ? -8.066 7.494 11.512 1.00 92.69 93 TYR A C 1
ATOM 762 O O . TYR A 1 93 ? -8.679 8.458 11.055 1.00 92.69 93 TYR A O 1
ATOM 770 N N . THR A 1 94 ? -7.194 7.633 12.514 1.00 89.50 94 THR A N 1
ATOM 771 C CA . THR A 1 94 ? -6.939 8.917 13.184 1.00 89.50 94 THR A CA 1
ATOM 772 C C . THR A 1 94 ? -5.644 9.582 12.702 1.00 89.50 94 THR A C 1
ATOM 774 O O . THR A 1 94 ? -4.564 8.978 12.651 1.00 89.50 94 THR A O 1
ATOM 777 N N . GLY A 1 95 ? -5.730 10.875 12.374 1.00 89.50 95 GLY A N 1
ATOM 778 C CA . GLY A 1 95 ? -4.594 11.685 11.921 1.00 89.50 95 GLY A CA 1
ATOM 779 C C . GLY A 1 95 ? -4.020 11.219 10.577 1.00 89.50 95 GLY A C 1
ATOM 780 O O . GLY A 1 95 ? -4.757 10.899 9.655 1.00 89.50 95 GLY A O 1
ATOM 781 N N . HIS A 1 96 ? -2.691 11.189 10.447 1.00 89.69 96 HIS A N 1
ATOM 782 C CA . HIS A 1 96 ? -2.013 10.751 9.217 1.00 89.69 96 HIS A CA 1
ATOM 783 C C . HIS A 1 96 ? -1.919 9.223 9.098 1.00 89.69 96 HIS A C 1
ATOM 785 O O . HIS A 1 96 ? -1.738 8.539 10.100 1.00 89.69 96 HIS A O 1
ATOM 791 N N . HIS A 1 97 ? -1.950 8.683 7.879 1.00 91.62 97 HIS A N 1
ATOM 792 C CA . HIS A 1 97 ? -1.895 7.233 7.634 1.00 91.62 97 HIS A CA 1
ATOM 793 C C . HIS A 1 97 ? -0.573 6.570 8.083 1.00 91.62 97 HIS A C 1
ATOM 795 O O . HIS A 1 97 ? -0.555 5.382 8.379 1.00 91.62 97 HIS A O 1
ATOM 801 N N . ASN A 1 98 ? 0.537 7.319 8.155 1.00 94.62 98 ASN A N 1
ATOM 802 C CA . ASN A 1 98 ? 1.853 6.849 8.624 1.00 94.62 98 ASN A CA 1
ATOM 803 C C . ASN A 1 98 ? 2.352 5.555 7.946 1.00 94.62 98 ASN A C 1
ATOM 805 O O . ASN A 1 98 ? 3.034 4.736 8.562 1.00 94.62 98 ASN A O 1
ATOM 809 N N . ILE A 1 99 ? 2.045 5.389 6.660 1.00 94.00 99 ILE A N 1
ATOM 810 C CA . ILE A 1 99 ? 2.521 4.271 5.831 1.00 94.00 99 ILE A CA 1
ATOM 811 C C . ILE A 1 99 ? 3.897 4.672 5.293 1.00 94.00 99 ILE A C 1
ATOM 813 O O . ILE A 1 99 ? 3.993 5.373 4.292 1.00 94.00 99 ILE A O 1
ATOM 817 N N . SER A 1 100 ? 4.963 4.335 6.015 1.00 92.69 100 SER A N 1
ATOM 818 C CA . SER A 1 100 ? 6.351 4.551 5.585 1.00 92.69 100 SER A CA 1
ATOM 819 C C . SER A 1 100 ? 7.313 3.710 6.418 1.00 92.69 100 SER A C 1
ATOM 821 O O . SER A 1 100 ? 7.001 3.370 7.563 1.00 92.69 100 SER A O 1
ATOM 823 N N . TYR A 1 101 ? 8.518 3.457 5.896 1.00 90.25 101 TYR A N 1
ATOM 824 C CA . TYR A 1 101 ? 9.558 2.727 6.621 1.00 90.25 101 TYR A CA 1
ATOM 825 C C . TYR A 1 101 ? 9.847 3.341 7.993 1.00 90.25 101 TYR A C 1
ATOM 827 O O . TYR A 1 101 ? 9.931 2.648 9.007 1.00 90.25 101 TYR A O 1
ATOM 835 N N . ASN A 1 102 ? 10.010 4.668 8.024 1.00 91.38 102 ASN A N 1
ATOM 836 C CA . ASN A 1 102 ? 10.376 5.377 9.240 1.00 91.38 102 ASN A CA 1
ATOM 837 C C . ASN A 1 102 ? 9.309 5.168 10.322 1.00 91.38 102 ASN A C 1
ATOM 839 O O . ASN A 1 102 ? 9.643 4.794 11.442 1.00 91.38 102 ASN A O 1
ATOM 843 N N . LYS A 1 103 ? 8.031 5.308 9.964 1.00 93.75 103 LYS A N 1
ATOM 844 C CA . LYS A 1 103 ? 6.935 5.124 10.913 1.00 93.75 103 LYS A CA 1
ATOM 845 C C . LYS A 1 103 ? 6.743 3.663 11.316 1.00 93.75 103 LYS A C 1
ATOM 847 O O . LYS A 1 103 ? 6.742 3.376 12.507 1.00 93.75 103 LYS A O 1
ATOM 852 N N . CYS A 1 104 ? 6.671 2.744 10.354 1.00 92.12 104 CYS A N 1
ATOM 853 C CA . CYS A 1 104 ? 6.361 1.335 10.615 1.00 92.12 104 CYS A CA 1
ATOM 854 C C . CYS A 1 104 ? 7.505 0.579 11.312 1.00 92.12 104 CYS A C 1
ATOM 856 O O . CYS A 1 104 ? 7.244 -0.259 12.167 1.00 92.12 104 CYS A O 1
ATOM 858 N N . TYR A 1 105 ? 8.767 0.868 10.971 1.00 89.19 105 TYR A N 1
ATOM 859 C CA . TYR A 1 105 ? 9.916 0.061 11.408 1.00 89.19 105 TYR A CA 1
ATOM 860 C C . TYR A 1 105 ? 10.929 0.814 12.270 1.00 89.19 105 TYR A C 1
ATOM 862 O O . TYR A 1 105 ? 11.508 0.218 13.175 1.00 89.19 105 TYR A O 1
ATOM 870 N N . LYS A 1 106 ? 11.169 2.111 12.023 1.00 90.31 106 LYS A N 1
ATOM 871 C CA . LYS A 1 106 ? 12.135 2.881 12.832 1.00 90.31 106 LYS A CA 1
ATOM 872 C C . LYS A 1 106 ? 11.514 3.382 14.136 1.00 90.31 106 LYS A C 1
ATOM 874 O O . LYS A 1 106 ? 12.138 3.271 15.182 1.00 90.31 106 LYS A O 1
ATOM 879 N N . MET A 1 107 ? 10.307 3.938 14.058 1.00 93.25 107 MET A N 1
ATOM 880 C CA . MET A 1 107 ? 9.551 4.444 15.209 1.00 93.25 107 MET A CA 1
ATOM 881 C C . MET A 1 107 ? 8.593 3.400 15.795 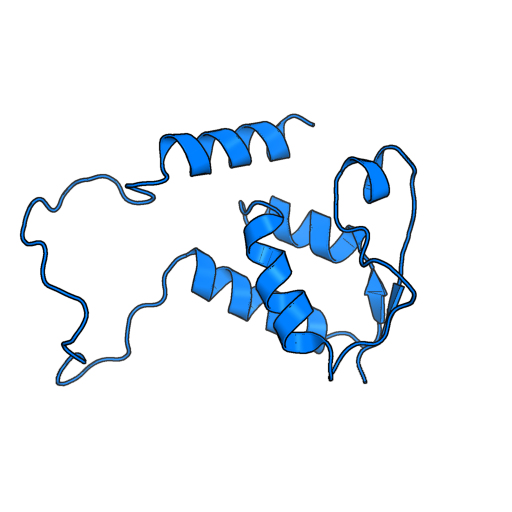1.00 93.25 107 MET A C 1
ATOM 883 O O . MET A 1 107 ? 8.084 3.611 16.887 1.00 93.25 107 MET A O 1
ATOM 887 N N . GLN A 1 108 ? 8.359 2.290 15.080 1.00 90.88 108 GLN A N 1
ATOM 888 C CA . GLN A 1 108 ? 7.426 1.221 15.466 1.00 90.88 108 GLN A CA 1
ATOM 889 C C . GLN A 1 108 ? 6.004 1.738 15.767 1.00 90.88 108 GLN A C 1
ATOM 891 O O . GLN A 1 108 ? 5.280 1.198 16.602 1.00 90.88 108 GLN A O 1
ATOM 896 N N . GLU A 1 109 ? 5.581 2.791 15.063 1.00 92.31 109 GLU A N 1
ATOM 897 C CA . GLU A 1 109 ? 4.230 3.335 15.158 1.00 92.31 109 GLU A CA 1
ATOM 898 C C . GLU A 1 109 ? 3.258 2.438 14.389 1.00 92.31 109 GLU A C 1
ATOM 900 O O . GLU A 1 109 ? 3.203 2.466 13.154 1.00 92.31 109 GLU A O 1
ATOM 905 N N . THR A 1 110 ? 2.458 1.673 15.129 1.00 92.50 110 THR A N 1
ATOM 906 C CA . THR A 1 110 ? 1.368 0.876 14.561 1.00 92.50 110 THR A CA 1
ATOM 907 C C . THR A 1 110 ? 0.087 1.699 14.559 1.00 92.50 110 THR A C 1
ATOM 909 O O . THR A 1 110 ? -0.386 2.138 15.608 1.00 92.50 110 THR A O 1
ATOM 912 N N . LYS A 1 111 ? -0.474 1.921 13.369 1.00 93.62 111 LYS A N 1
ATOM 913 C CA . LYS A 1 111 ? -1.777 2.561 13.180 1.00 93.62 111 LYS A CA 1
ATOM 914 C C . LYS A 1 111 ? -2.753 1.582 12.572 1.00 93.62 111 LYS A C 1
ATOM 916 O O . LYS A 1 111 ? -2.489 1.076 11.486 1.00 93.62 111 LYS A O 1
ATOM 921 N N . ASN A 1 112 ? -3.884 1.403 13.239 1.00 95.12 112 ASN A N 1
ATOM 922 C CA . ASN A 1 112 ? -4.965 0.559 12.760 1.00 95.12 112 ASN A CA 1
ATOM 923 C C . ASN A 1 112 ? -6.003 1.393 12.005 1.00 95.12 112 ASN A C 1
ATOM 925 O O . ASN A 1 112 ? -6.301 2.535 12.364 1.00 95.12 112 ASN A O 1
ATOM 929 N N . PHE A 1 113 ? -6.538 0.787 10.961 1.00 96.44 113 PHE A N 1
ATOM 930 C CA . PHE A 1 113 ? -7.567 1.289 10.075 1.00 96.44 113 PHE A CA 1
ATOM 931 C C . PHE A 1 113 ? -8.735 0.321 10.153 1.00 96.44 113 PHE A C 1
ATOM 933 O O . PHE A 1 113 ? -8.545 -0.884 9.997 1.00 96.44 113 PHE A O 1
ATOM 940 N N . LYS A 1 114 ? -9.939 0.846 10.349 1.00 96.44 114 LYS A N 1
ATOM 941 C CA . LYS A 1 114 ? -11.167 0.048 10.330 1.00 96.44 114 LYS A CA 1
ATOM 942 C C . LYS A 1 114 ? -11.866 0.214 8.999 1.00 96.44 114 LYS A C 1
ATOM 944 O O . LYS A 1 114 ? -11.983 1.344 8.532 1.00 96.44 114 LYS A O 1
ATOM 949 N N . VAL A 1 115 ? -12.335 -0.877 8.411 1.00 94.81 115 VAL A N 1
ATOM 950 C CA . VAL A 1 115 ? -13.220 -0.826 7.244 1.00 94.81 115 VAL A CA 1
ATOM 951 C C . VAL A 1 115 ? -14.648 -0.568 7.738 1.00 94.81 115 VAL A C 1
ATOM 953 O O . VAL A 1 115 ? -15.061 -1.145 8.744 1.00 94.81 115 VAL A O 1
ATOM 956 N N . LEU A 1 116 ? -15.338 0.375 7.093 1.00 92.31 116 LEU A N 1
ATOM 957 C CA . LEU A 1 116 ? -16.688 0.842 7.433 1.00 92.31 116 LEU A CA 1
ATOM 958 C C . LEU A 1 116 ? -17.777 0.004 6.761 1.00 92.31 116 LEU A C 1
ATOM 960 O O . LEU A 1 116 ? -17.570 -0.401 5.593 1.00 92.31 116 LEU A O 1
#

Radius of gyration: 16.86 Å; chains: 1; bounding box: 34×20×48 Å

Sequence (116 aa):
MGVEKFLKIAWETNELNGEANFDIDEDWKSAQMPLFGNRKLSKIEKFQLELEKFILSKNEFSNKEVYDFTLENGHIINHALPVIKKLANKISYTGHHNISYNKCYKMQETKNFKVL

pLDDT: mean 82.31, std 19.79, range [38.06, 97.94]